Protein AF-A0A081QRX4-F1 (afdb_monomer)

Solvent-accessible surface area (backbone atoms only — not comparable to full-atom values): 4093 Å² total; per-residue (Å²): 119,44,85,70,52,74,51,73,39,88,93,59,72,22,30,40,39,31,27,40,33,66,43,49,69,63,20,54,76,71,73,47,58,57,76,48,66,33,37,47,34,42,35,38,49,75,58,90,88,89,50,45,44,40,34,46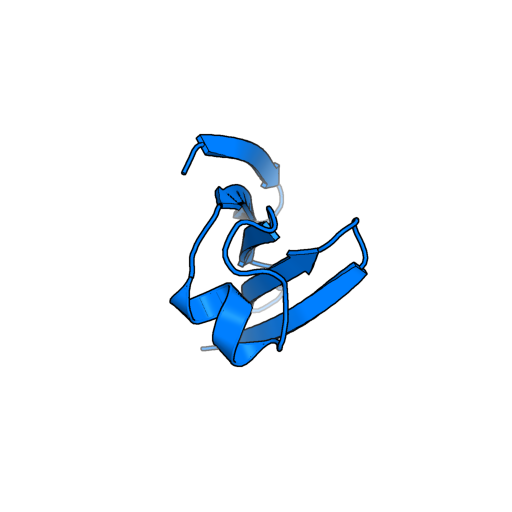,34,36,27,47,94,90,41,83,75,43,76,51,74,49,70,106

Organism: Streptococcus mitis (NCBI:txid28037)

Sequence (72 aa):
MSMKSKSYNGNNGAFDIDYLVRNQTINQYFKKDENEQATLGFGSSYRNDDYYYYSITVHYDNVYTFIETVSN

Foldseek 3Di:
DAWDDKDADPVFGKIKTKDWDQDQVVCVVLVHDSRAIKIWMWIWDGDDPDKIWIWTFIDHPPDTSDIDIDMD

Secondary structure (DSSP, 8-state):
-EEEEEEE-TTT--EEEEEEE--HHHHHHTT--TTPPEEEEEEE---SSS--EEEEEEEE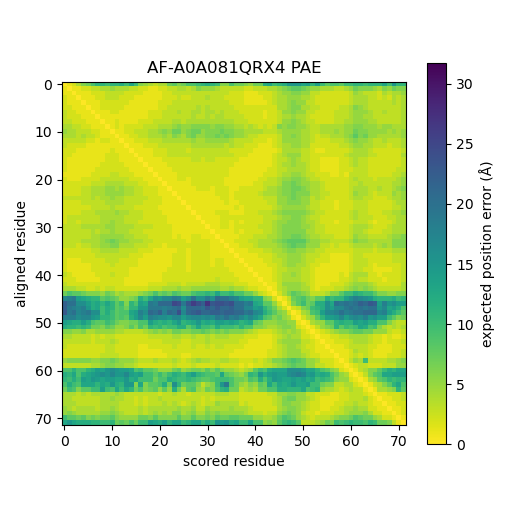TTEEEEEEEEE-

Nearest PDB structures (foldseek):
  8ayb-assembly1_A  TM=6.202E-01  e=6.973E+00  Candidatus Scalindua brodae
  8ayc-assembly1_A  TM=4.900E-01  e=6.251E+00  Candidatus Scalindua brodae
  8ayi-assembly1_A  TM=4.171E-01  e=5.305E+00  Candidatus Scalindua brodae

pLDDT: mean 89.53, std 9.25, range [62.12, 97.19]

Mean predicted aligned error: 4.46 Å

Radius of gyration: 13.63 Å; Cα contacts (8 Å, |Δi|>4): 152; chains: 1; bounding box: 32×21×34 Å

Structure (mmCIF, N/CA/C/O backbone):
data_AF-A0A081QRX4-F1
#
_entry.id   AF-A0A081QRX4-F1
#
loop_
_atom_site.group_PDB
_atom_site.id
_atom_site.type_symbol
_atom_site.label_atom_id
_atom_site.label_alt_id
_atom_site.label_comp_id
_atom_site.label_asym_id
_atom_site.label_entity_id
_atom_site.label_seq_id
_atom_site.pdbx_PDB_ins_code
_atom_site.Cartn_x
_atom_site.Cartn_y
_atom_site.Cartn_z
_atom_site.occupancy
_atom_site.B_iso_or_equiv
_atom_site.auth_seq_id
_atom_site.auth_comp_id
_atom_site.auth_asym_id
_atom_site.auth_atom_id
_atom_site.pdbx_PDB_model_num
ATOM 1 N N . MET A 1 1 ? -10.650 9.751 3.356 1.00 88.50 1 MET A N 1
ATOM 2 C CA . MET A 1 1 ? -9.371 9.188 2.875 1.00 88.50 1 MET A CA 1
ATOM 3 C C . MET A 1 1 ? -8.366 10.323 2.780 1.00 88.50 1 MET A C 1
ATOM 5 O O . MET A 1 1 ? -8.763 11.408 2.373 1.00 88.50 1 MET A O 1
ATOM 9 N N . SER A 1 2 ? -7.112 10.101 3.169 1.00 96.00 2 SER A N 1
ATOM 10 C CA . SER A 1 2 ? -6.031 11.091 3.045 1.00 96.00 2 SER A CA 1
ATOM 11 C C . SER A 1 2 ? -4.731 10.416 2.616 1.00 96.00 2 SER A C 1
ATOM 13 O O . SER A 1 2 ? -4.456 9.300 3.048 1.00 96.00 2 SER A O 1
ATOM 15 N N . MET A 1 3 ? -3.939 11.084 1.775 1.00 97.19 3 MET A N 1
ATOM 16 C CA . MET A 1 3 ? -2.634 10.579 1.328 1.00 97.19 3 MET A CA 1
ATOM 17 C C . MET A 1 3 ? -1.695 10.399 2.529 1.00 97.19 3 MET A C 1
ATOM 19 O O . MET A 1 3 ? -1.563 11.317 3.339 1.00 97.19 3 MET A O 1
ATOM 23 N N . LYS A 1 4 ? -1.054 9.232 2.634 1.00 95.88 4 LYS A N 1
ATOM 24 C CA . LYS A 1 4 ? -0.038 8.914 3.649 1.00 95.88 4 LYS A CA 1
ATOM 25 C C . LYS A 1 4 ? 1.365 9.091 3.074 1.00 95.88 4 LYS A C 1
ATOM 27 O O . LYS A 1 4 ? 2.167 9.848 3.612 1.00 95.88 4 LYS A O 1
ATOM 32 N N . SER A 1 5 ? 1.632 8.416 1.961 1.00 96.69 5 SER A N 1
ATOM 33 C CA . SER A 1 5 ? 2.943 8.356 1.314 1.00 96.69 5 SER A CA 1
ATOM 34 C C . SER A 1 5 ? 2.791 8.039 -0.167 1.00 96.69 5 SER A C 1
ATOM 36 O O . SER A 1 5 ? 1.802 7.449 -0.597 1.00 96.69 5 SER A O 1
ATOM 38 N N . LYS A 1 6 ? 3.795 8.438 -0.949 1.00 96.94 6 LYS A N 1
ATOM 39 C CA . LYS A 1 6 ? 3.977 7.978 -2.323 1.00 96.94 6 LYS A CA 1
ATOM 40 C C . LYS A 1 6 ? 5.461 7.817 -2.628 1.00 96.9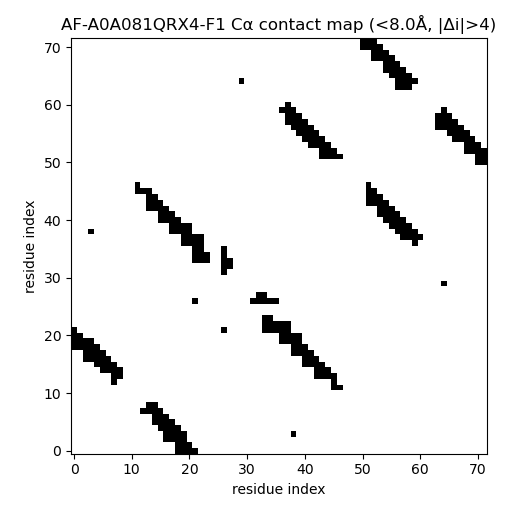4 6 LYS A C 1
ATOM 42 O O . LYS A 1 6 ? 6.262 8.650 -2.198 1.00 96.94 6 LYS A O 1
ATOM 47 N N . SER A 1 7 ? 5.809 6.780 -3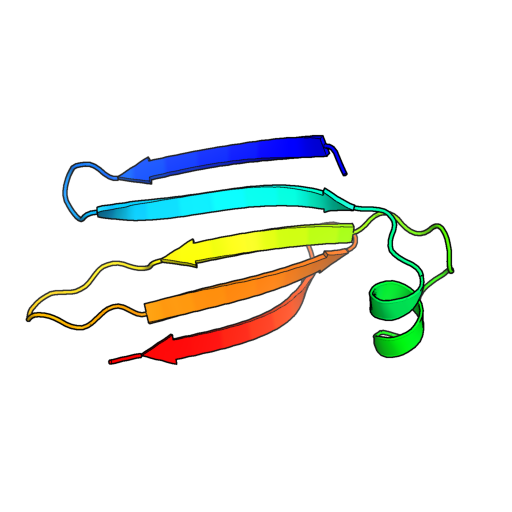.372 1.00 95.81 7 SER A N 1
ATOM 48 C CA . SER A 1 7 ? 7.168 6.477 -3.814 1.00 95.81 7 SER A CA 1
ATOM 49 C C . SER A 1 7 ? 7.165 6.196 -5.321 1.00 95.81 7 SER A C 1
ATOM 51 O O . SER A 1 7 ? 6.163 5.758 -5.886 1.00 95.81 7 SER A O 1
ATOM 53 N N . TYR A 1 8 ? 8.286 6.480 -5.982 1.00 93.44 8 TYR A N 1
ATOM 54 C CA . TYR A 1 8 ? 8.512 6.088 -7.369 1.00 93.44 8 TYR A CA 1
ATOM 55 C C . TYR A 1 8 ? 9.987 5.756 -7.573 1.00 93.44 8 TYR A C 1
ATOM 57 O O . TYR A 1 8 ? 10.864 6.527 -7.174 1.00 93.44 8 TYR A O 1
ATOM 65 N N . ASN A 1 9 ? 10.258 4.626 -8.216 1.00 90.75 9 ASN A N 1
ATOM 66 C CA . ASN A 1 9 ? 11.593 4.183 -8.569 1.00 90.75 9 ASN A CA 1
ATOM 67 C C . ASN A 1 9 ? 11.829 4.378 -10.072 1.00 90.75 9 ASN A C 1
ATOM 69 O O . ASN A 1 9 ? 11.411 3.578 -10.905 1.00 90.75 9 ASN A O 1
ATOM 73 N N . GLY A 1 10 ? 12.558 5.440 -10.422 1.00 89.00 10 GLY A N 1
ATOM 74 C CA . GLY A 1 10 ? 12.868 5.770 -11.816 1.00 89.00 10 GLY A CA 1
ATOM 75 C C . GLY A 1 10 ? 13.760 4.759 -12.538 1.00 89.00 10 GLY A C 1
ATOM 76 O O . GLY A 1 10 ? 13.763 4.747 -13.763 1.00 89.00 10 GLY A O 1
ATOM 77 N N . ASN A 1 11 ? 14.471 3.889 -11.813 1.00 87.50 11 ASN A N 1
ATOM 78 C CA . ASN A 1 11 ? 15.278 2.841 -12.440 1.00 87.50 11 ASN A CA 1
ATOM 79 C C . ASN A 1 11 ? 14.408 1.737 -13.033 1.00 87.50 11 ASN A C 1
ATOM 81 O O . ASN A 1 11 ? 14.880 0.981 -13.879 1.00 87.50 11 ASN A O 1
ATOM 85 N N . ASN A 1 12 ? 13.172 1.595 -12.547 1.00 85.38 12 ASN A N 1
ATOM 86 C CA . ASN A 1 12 ? 12.387 0.429 -12.884 1.00 85.38 12 ASN A CA 1
ATOM 87 C C . ASN A 1 12 ? 10.864 0.571 -12.936 1.00 85.38 12 ASN A C 1
ATOM 89 O O . ASN A 1 12 ? 10.166 -0.421 -13.134 1.00 85.38 12 ASN A O 1
ATOM 93 N N . GLY A 1 13 ? 10.348 1.780 -12.757 1.00 85.88 13 GLY A N 1
ATOM 94 C CA . GLY A 1 13 ? 8.922 2.062 -12.842 1.00 85.88 13 GLY A CA 1
ATOM 95 C C . GLY A 1 13 ? 8.099 1.575 -11.650 1.00 85.88 13 GLY A C 1
ATOM 96 O O . GLY A 1 13 ? 6.896 1.825 -11.639 1.00 85.88 13 GLY A O 1
ATOM 97 N N . ALA A 1 14 ? 8.708 0.929 -10.647 1.00 90.12 14 ALA A N 1
ATOM 98 C CA . ALA A 1 14 ? 7.999 0.529 -9.438 1.00 90.12 14 ALA A CA 1
ATOM 99 C C . ALA A 1 14 ? 7.499 1.768 -8.685 1.00 90.12 14 ALA A C 1
ATOM 101 O O . ALA A 1 14 ? 8.174 2.802 -8.628 1.00 90.12 14 ALA A O 1
ATOM 102 N N . PHE A 1 15 ? 6.317 1.661 -8.094 1.00 93.38 15 PHE A N 1
ATOM 103 C CA . PHE A 1 15 ? 5.701 2.741 -7.333 1.00 93.38 15 PHE A CA 1
ATOM 104 C C . PHE A 1 15 ? 4.908 2.183 -6.161 1.00 93.38 15 PHE A C 1
ATOM 106 O O . PHE A 1 15 ? 4.378 1.080 -6.255 1.00 93.38 15 PHE A O 1
ATOM 113 N N . ASP A 1 16 ? 4.746 3.000 -5.125 1.00 95.19 16 ASP A N 1
ATOM 114 C CA . ASP A 1 16 ? 3.822 2.756 -4.020 1.00 95.19 16 ASP A CA 1
ATOM 115 C C . ASP A 1 16 ? 3.007 4.018 -3.743 1.00 95.19 16 ASP A C 1
ATOM 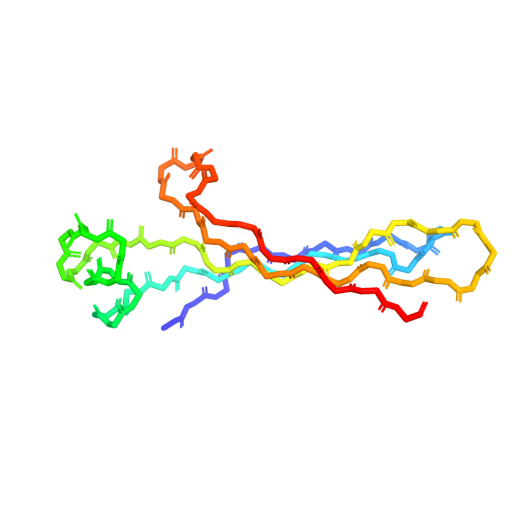117 O O . ASP A 1 16 ? 3.532 5.136 -3.770 1.00 95.19 16 ASP A O 1
ATOM 121 N N . ILE A 1 17 ? 1.718 3.854 -3.461 1.00 97.06 17 ILE A N 1
ATOM 122 C CA . ILE A 1 17 ? 0.813 4.926 -3.048 1.00 97.06 17 ILE A CA 1
ATOM 123 C C . ILE A 1 17 ? -0.013 4.422 -1.871 1.00 97.06 17 ILE A C 1
ATOM 125 O O . ILE A 1 17 ? -0.820 3.507 -2.023 1.00 97.06 17 ILE A O 1
ATOM 129 N N . ASP A 1 18 ? 0.135 5.073 -0.723 1.00 96.75 18 ASP A N 1
ATOM 130 C CA . ASP A 1 18 ? -0.568 4.717 0.503 1.00 96.75 18 ASP A CA 1
ATOM 131 C C . ASP A 1 18 ? -1.568 5.794 0.907 1.00 96.75 18 ASP A C 1
ATOM 133 O O . ASP A 1 18 ? -1.258 6.991 0.953 1.00 96.75 18 ASP A O 1
ATOM 137 N N . TYR A 1 19 ? -2.750 5.355 1.326 1.00 97.00 19 TYR A N 1
ATOM 138 C CA . TYR A 1 19 ? -3.784 6.210 1.887 1.00 97.00 19 TYR A CA 1
ATOM 139 C C . TYR A 1 19 ? -4.179 5.763 3.287 1.00 97.00 19 TYR A C 1
ATOM 141 O O . TYR A 1 19 ? -4.451 4.590 3.520 1.00 97.00 19 TYR A O 1
ATOM 149 N N . LEU A 1 20 ? -4.330 6.720 4.202 1.00 96.69 20 LEU A N 1
ATOM 150 C CA . LEU A 1 20 ? -5.041 6.491 5.454 1.00 96.69 20 LEU A CA 1
ATOM 151 C C . LEU A 1 20 ? -6.549 6.478 5.179 1.00 96.69 20 LEU A C 1
ATOM 153 O O . LEU A 1 20 ? -7.121 7.439 4.638 1.00 96.69 20 LEU A O 1
ATOM 157 N N . VAL A 1 21 ? -7.204 5.390 5.574 1.00 95.81 21 VAL A N 1
ATOM 158 C CA . VAL A 1 21 ? -8.637 5.170 5.372 1.00 95.81 21 VAL A CA 1
ATOM 159 C C . VAL A 1 21 ? -9.313 4.776 6.678 1.00 95.81 21 VAL A C 1
ATOM 161 O O . VAL A 1 21 ? -8.768 4.026 7.476 1.00 95.81 21 VAL A O 1
ATOM 164 N N . ARG A 1 22 ? -10.527 5.287 6.883 1.00 96.12 22 ARG A N 1
ATOM 165 C CA . ARG A 1 22 ? -11.514 4.713 7.803 1.00 96.12 22 ARG A CA 1
ATOM 166 C C . ARG A 1 22 ? -12.662 4.258 6.921 1.00 96.12 22 ARG A C 1
ATOM 168 O O . ARG A 1 22 ? -13.293 5.101 6.282 1.00 96.12 22 ARG A O 1
ATOM 175 N N . ASN A 1 23 ? -12.826 2.950 6.766 1.00 94.81 23 ASN A N 1
ATOM 176 C CA . ASN A 1 23 ? -13.782 2.370 5.831 1.00 94.81 23 ASN A CA 1
ATOM 177 C C . ASN A 1 23 ? -14.486 1.194 6.507 1.00 94.81 23 ASN A C 1
ATOM 179 O O . ASN A 1 23 ? -13.868 0.162 6.753 1.00 94.81 23 ASN A O 1
ATOM 183 N N . GLN A 1 24 ? -15.780 1.361 6.773 1.00 96.12 24 GLN A N 1
ATOM 184 C CA . GLN A 1 24 ? -16.578 0.380 7.502 1.00 96.12 24 GLN A CA 1
ATOM 185 C C . GLN A 1 24 ? -16.609 -0.985 6.802 1.00 96.12 24 GLN A C 1
ATOM 187 O O . GLN A 1 24 ? -16.479 -2.001 7.469 1.00 96.12 24 GLN A O 1
ATOM 192 N N . THR A 1 25 ? -16.713 -1.029 5.471 1.00 95.56 25 THR A N 1
ATOM 193 C CA . THR A 1 25 ? -16.751 -2.290 4.713 1.00 95.56 25 THR A CA 1
ATOM 194 C C . THR A 1 25 ? -15.450 -3.080 4.848 1.00 95.56 25 THR A C 1
ATOM 196 O O . THR A 1 25 ? -15.486 -4.273 5.142 1.00 95.56 25 THR A O 1
ATOM 199 N N . ILE A 1 26 ? -14.301 -2.420 4.677 1.00 93.50 26 ILE A N 1
ATOM 200 C CA . ILE A 1 26 ? -12.979 -3.039 4.860 1.00 93.50 26 ILE A CA 1
ATOM 201 C C . ILE A 1 26 ? -12.820 -3.496 6.316 1.00 93.50 26 ILE A C 1
ATOM 203 O O . ILE A 1 26 ? -12.447 -4.641 6.565 1.00 93.50 26 ILE A O 1
ATOM 207 N N . ASN A 1 27 ? -13.169 -2.631 7.273 1.00 95.00 27 ASN A N 1
ATOM 208 C CA . ASN A 1 27 ? -13.067 -2.934 8.698 1.00 95.00 27 ASN A CA 1
ATOM 209 C C . ASN A 1 27 ? -13.934 -4.148 9.083 1.00 95.00 27 ASN A C 1
ATOM 211 O O . ASN A 1 27 ? -13.440 -5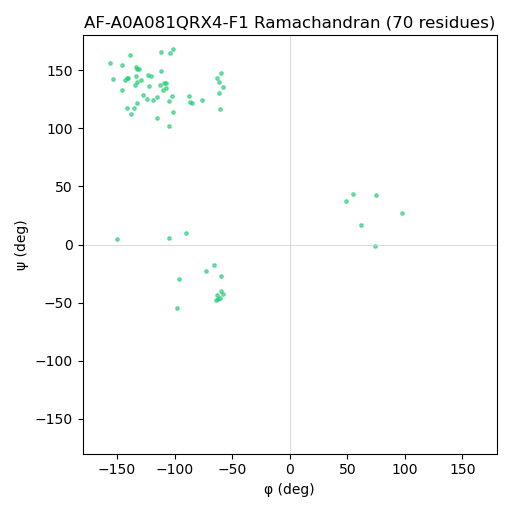.070 9.727 1.00 95.00 27 ASN A O 1
ATOM 215 N N . GLN A 1 28 ? -15.187 -4.213 8.628 1.00 95.25 28 GLN A N 1
ATOM 216 C CA . GLN A 1 28 ? -16.082 -5.349 8.875 1.00 95.25 28 GLN A CA 1
ATOM 217 C C . GLN A 1 28 ? -15.559 -6.647 8.248 1.00 95.25 28 GLN A C 1
ATOM 219 O O . GLN A 1 28 ? -15.568 -7.685 8.911 1.00 95.25 28 GLN A O 1
ATOM 224 N N . TYR A 1 29 ? -15.058 -6.596 7.008 1.00 94.44 29 TYR A N 1
ATOM 225 C CA . TYR A 1 29 ? -14.484 -7.764 6.332 1.00 94.44 29 TYR A CA 1
ATOM 226 C C . TYR A 1 29 ? -13.316 -8.368 7.127 1.00 94.44 29 TYR A C 1
ATOM 228 O O . TYR A 1 29 ? -13.248 -9.583 7.315 1.00 94.44 29 TYR A O 1
ATOM 236 N N . PHE A 1 30 ? -12.441 -7.515 7.669 1.00 93.06 30 PHE A N 1
ATOM 237 C CA . PHE A 1 30 ? -11.297 -7.930 8.485 1.00 93.06 30 PHE A CA 1
ATOM 238 C C . PHE A 1 30 ? -11.593 -8.037 9.992 1.00 93.06 30 PHE A C 1
ATOM 240 O O . PHE A 1 30 ? -10.665 -8.249 10.772 1.00 93.06 30 PHE A O 1
ATOM 247 N N . LYS A 1 31 ? -12.864 -7.946 10.414 1.00 94.25 31 LYS A N 1
ATOM 248 C CA . LYS A 1 31 ? -13.300 -8.032 11.825 1.00 94.25 31 LYS A CA 1
ATOM 249 C C . LYS A 1 31 ? -12.593 -7.018 12.744 1.00 94.25 31 LYS A C 1
ATOM 251 O O . LYS A 1 31 ? -12.160 -7.361 13.844 1.00 94.25 31 LYS A O 1
ATOM 256 N N . LYS A 1 32 ? -12.466 -5.781 12.271 1.00 93.75 32 LYS A N 1
ATOM 257 C CA . LYS A 1 32 ? -11.889 -4.622 12.968 1.00 93.75 32 LYS A CA 1
ATOM 258 C C . LYS A 1 32 ? -12.968 -3.695 13.524 1.00 93.75 32 LYS A C 1
ATOM 260 O O . LYS A 1 32 ? -14.140 -3.836 13.169 1.00 93.75 32 LYS A O 1
ATOM 265 N N . ASP A 1 33 ? -12.575 -2.744 14.374 1.00 94.44 33 ASP A N 1
ATOM 266 C CA . ASP A 1 33 ? -13.495 -1.682 14.801 1.00 94.44 33 ASP A CA 1
ATOM 267 C C . ASP A 1 33 ? -13.954 -0.861 13.583 1.00 94.44 33 ASP A C 1
ATOM 269 O O . ASP A 1 33 ? -13.170 -0.573 12.675 1.00 94.44 33 ASP A O 1
ATOM 273 N N . GLU A 1 34 ? -15.234 -0.480 13.535 1.00 93.81 34 GLU A N 1
ATOM 274 C CA . GLU A 1 34 ? -15.816 0.189 12.363 1.00 93.81 34 GLU A CA 1
ATOM 275 C C . GLU A 1 34 ? -15.117 1.511 12.015 1.00 93.81 34 GLU A C 1
ATOM 277 O O . GLU A 1 34 ? -15.070 1.885 10.841 1.00 93.81 34 GLU A O 1
ATOM 282 N N . ASN A 1 35 ? -14.509 2.179 12.999 1.00 94.19 35 ASN A N 1
ATOM 283 C CA . ASN A 1 35 ? -13.778 3.434 12.844 1.00 94.19 35 ASN A CA 1
ATOM 284 C C . ASN A 1 35 ? -12.249 3.271 12.898 1.00 94.19 35 ASN A C 1
ATOM 286 O O . ASN A 1 35 ? -11.528 4.281 12.858 1.00 94.19 35 ASN A O 1
ATOM 290 N N . GLU A 1 36 ? -11.743 2.035 12.953 1.00 95.06 36 GLU A N 1
ATOM 291 C CA . GLU A 1 36 ? -10.310 1.745 12.932 1.00 95.06 36 GLU A CA 1
ATOM 292 C C . GLU A 1 36 ? -9.677 2.315 11.656 1.00 95.06 36 GLU A C 1
ATOM 294 O O . GLU A 1 36 ? -10.237 2.225 10.555 1.00 95.06 36 GLU A O 1
ATOM 299 N N . GLN A 1 37 ? -8.520 2.963 11.809 1.00 95.81 37 GLN A N 1
ATOM 300 C CA . GLN A 1 37 ? -7.776 3.506 10.680 1.00 95.81 37 GLN A CA 1
ATOM 301 C C . GLN A 1 37 ? -6.892 2.409 10.090 1.00 95.81 37 GLN A C 1
ATOM 303 O O . GLN A 1 37 ? -6.016 1.882 10.768 1.00 95.81 37 GLN A O 1
ATOM 308 N N . ALA A 1 38 ? -7.084 2.125 8.808 1.00 95.69 38 ALA A N 1
ATOM 309 C CA . ALA A 1 38 ? -6.199 1.277 8.028 1.00 95.69 38 ALA A CA 1
ATOM 310 C C . ALA A 1 38 ? -5.326 2.131 7.105 1.00 95.69 38 ALA A C 1
ATOM 312 O O . ALA A 1 38 ? -5.634 3.293 6.810 1.00 95.69 38 ALA A O 1
ATOM 313 N N . THR A 1 39 ? -4.268 1.523 6.584 1.00 96.06 39 THR A N 1
ATOM 314 C CA . THR A 1 39 ? -3.626 2.003 5.363 1.00 96.06 39 THR A CA 1
ATOM 315 C C . THR A 1 39 ? -4.046 1.117 4.195 1.00 96.06 39 THR A C 1
ATOM 317 O O . THR A 1 39 ? -3.931 -0.107 4.272 1.00 96.06 39 THR A O 1
ATOM 320 N N . LEU A 1 40 ? -4.535 1.751 3.132 1.00 96.38 40 LEU A N 1
ATOM 321 C CA . LEU A 1 40 ? -4.810 1.135 1.838 1.00 96.38 40 LEU A CA 1
ATOM 322 C C . LEU A 1 40 ? -3.667 1.493 0.887 1.00 96.38 40 LEU A C 1
ATOM 324 O O . LEU A 1 40 ? -3.496 2.674 0.571 1.00 96.38 40 LEU A O 1
ATOM 328 N N . GLY A 1 41 ? -2.901 0.489 0.471 1.00 95.75 41 GLY A N 1
ATOM 329 C CA . GLY A 1 41 ? -1.749 0.651 -0.410 1.00 95.75 41 GLY A CA 1
ATOM 330 C C . GLY A 1 41 ? -2.025 0.130 -1.816 1.00 95.75 41 GLY A C 1
ATOM 331 O O . GLY A 1 41 ? -2.620 -0.935 -1.979 1.00 95.75 41 GLY A O 1
ATOM 332 N N . PHE A 1 42 ? -1.560 0.870 -2.817 1.00 95.62 42 PHE A N 1
ATOM 333 C CA . PHE A 1 42 ? -1.501 0.458 -4.217 1.00 95.62 42 PHE A CA 1
ATOM 334 C C . PHE A 1 42 ? -0.046 0.471 -4.651 1.00 95.62 42 PHE A C 1
ATOM 336 O O . PHE A 1 42 ? 0.610 1.507 -4.530 1.00 95.62 42 PHE A O 1
ATOM 343 N N . GLY A 1 43 ? 0.445 -0.650 -5.162 1.00 94.19 43 GLY A N 1
ATOM 344 C CA . GLY A 1 43 ? 1.851 -0.776 -5.507 1.00 94.19 43 GLY A CA 1
ATOM 345 C C . GLY A 1 43 ? 2.086 -1.503 -6.815 1.00 94.19 43 GLY A C 1
ATOM 346 O O . GLY A 1 43 ? 1.222 -2.213 -7.333 1.00 94.19 43 GLY A O 1
ATOM 347 N N . SER A 1 44 ? 3.294 -1.332 -7.331 1.00 90.81 44 SER A N 1
ATOM 348 C CA . SER A 1 44 ? 3.866 -2.206 -8.344 1.00 90.81 44 SER A CA 1
ATOM 349 C C . SER A 1 44 ? 5.286 -2.592 -7.966 1.00 90.81 44 SER A C 1
ATOM 351 O O . SER A 1 44 ? 5.986 -1.836 -7.291 1.00 90.81 44 SER A O 1
ATOM 353 N N . SER A 1 45 ? 5.724 -3.772 -8.395 1.00 82.12 45 SER A N 1
ATOM 354 C CA 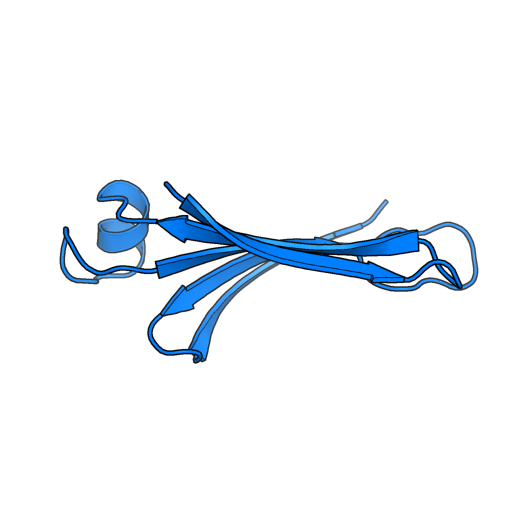. SER A 1 45 ? 7.091 -4.230 -8.152 1.00 82.12 45 SER A CA 1
ATOM 355 C C . SER A 1 45 ? 7.922 -4.301 -9.430 1.00 82.12 45 SER A C 1
ATOM 357 O O . SER A 1 45 ? 7.418 -4.214 -10.550 1.00 82.12 45 SER A O 1
ATOM 359 N N . TYR A 1 46 ? 9.237 -4.417 -9.227 1.00 69.75 46 TYR A N 1
ATOM 360 C CA . TYR A 1 46 ? 10.220 -4.510 -10.296 1.00 69.75 46 TYR A CA 1
ATOM 361 C C . TYR A 1 46 ? 9.981 -5.717 -11.202 1.00 69.75 46 TYR A C 1
ATOM 363 O O . TYR A 1 46 ? 9.664 -6.800 -10.704 1.00 69.75 46 TYR A O 1
ATOM 371 N N . ARG A 1 47 ? 10.303 -5.588 -12.494 1.00 64.38 47 ARG A N 1
ATOM 372 C CA . ARG A 1 47 ? 10.561 -6.758 -13.331 1.00 64.38 47 ARG A CA 1
ATOM 373 C C . ARG A 1 47 ? 11.710 -6.563 -14.320 1.00 64.38 47 ARG A C 1
ATOM 375 O O . ARG A 1 47 ? 11.853 -5.507 -14.927 1.00 64.38 47 ARG A O 1
ATOM 382 N N . ASN A 1 48 ? 12.460 -7.647 -14.508 1.00 62.12 48 ASN A N 1
ATOM 383 C CA . ASN A 1 48 ? 13.159 -7.978 -15.747 1.00 62.12 48 ASN A CA 1
ATOM 384 C C . ASN A 1 48 ? 12.180 -8.777 -16.636 1.00 62.12 48 ASN A C 1
ATOM 386 O O . ASN A 1 48 ? 11.629 -9.762 -16.145 1.00 62.12 48 ASN A O 1
ATOM 390 N N . ASP A 1 49 ? 11.963 -8.378 -17.899 1.00 68.00 49 ASP A N 1
ATOM 391 C CA . ASP A 1 49 ? 11.274 -9.143 -18.976 1.00 68.00 49 ASP A CA 1
ATOM 392 C C . ASP A 1 49 ? 9.759 -8.873 -19.293 1.00 68.00 49 ASP A C 1
ATOM 394 O O . ASP A 1 49 ? 9.101 -9.781 -19.790 1.00 68.00 49 ASP A O 1
ATOM 398 N N . ASP A 1 50 ? 9.177 -7.676 -19.061 1.00 67.38 50 ASP A N 1
ATOM 399 C CA . ASP A 1 50 ? 7.796 -7.246 -19.489 1.00 67.38 50 ASP A CA 1
ATOM 400 C C . ASP A 1 50 ? 6.531 -7.796 -18.744 1.00 67.38 50 ASP A C 1
ATOM 402 O O . ASP A 1 50 ? 5.532 -8.198 -19.329 1.00 67.38 50 ASP A O 1
ATOM 406 N N . TYR A 1 51 ? 6.539 -7.872 -17.413 1.00 69.69 51 TYR A N 1
ATOM 407 C CA . TYR A 1 51 ? 5.524 -8.421 -16.437 1.00 69.69 51 TYR A CA 1
ATOM 408 C C . TYR A 1 51 ? 5.475 -7.311 -15.418 1.00 69.69 51 TYR A C 1
ATOM 410 O O . TYR A 1 51 ? 6.497 -6.760 -15.004 1.00 69.69 51 TYR A O 1
ATOM 418 N N . TYR A 1 52 ? 4.303 -7.111 -14.891 1.00 72.44 52 TYR A N 1
ATOM 419 C CA . TYR A 1 52 ? 4.072 -6.148 -13.864 1.00 72.44 52 TYR A CA 1
ATOM 420 C C . TYR A 1 52 ? 3.261 -6.857 -12.811 1.00 72.44 52 TYR A C 1
ATOM 422 O O . TYR A 1 52 ? 2.186 -7.383 -13.086 1.00 72.44 52 TYR A O 1
ATOM 430 N N . TYR A 1 53 ? 3.802 -6.896 -11.604 1.00 85.69 53 TYR A N 1
ATOM 431 C CA . TYR A 1 53 ? 3.001 -7.233 -10.448 1.00 85.69 53 TYR A CA 1
ATOM 432 C C . TYR A 1 53 ? 2.378 -5.943 -9.953 1.00 85.69 53 TYR A C 1
ATOM 434 O O . TYR A 1 53 ? 3.100 -4.997 -9.638 1.00 85.69 53 TYR A O 1
ATOM 442 N N . TYR A 1 54 ? 1.056 -5.923 -9.877 1.00 91.69 54 TYR A N 1
ATOM 443 C CA . TYR A 1 54 ? 0.306 -4.862 -9.223 1.00 91.69 54 TYR A CA 1
ATOM 444 C C . TYR A 1 54 ? -0.308 -5.422 -7.960 1.00 91.69 54 TYR A C 1
ATOM 446 O O . TYR A 1 54 ? -0.900 -6.502 -7.996 1.00 91.69 54 TYR A O 1
ATOM 454 N N . SER A 1 55 ? -0.175 -4.695 -6.859 1.00 93.56 55 SER A N 1
ATOM 455 C CA . SER A 1 55 ? -0.697 -5.126 -5.574 1.00 93.56 55 SER A CA 1
ATOM 456 C C . SER A 1 55 ? -1.663 -4.124 -4.965 1.00 93.56 55 SER A C 1
ATOM 458 O O . SER A 1 55 ? -1.522 -2.905 -5.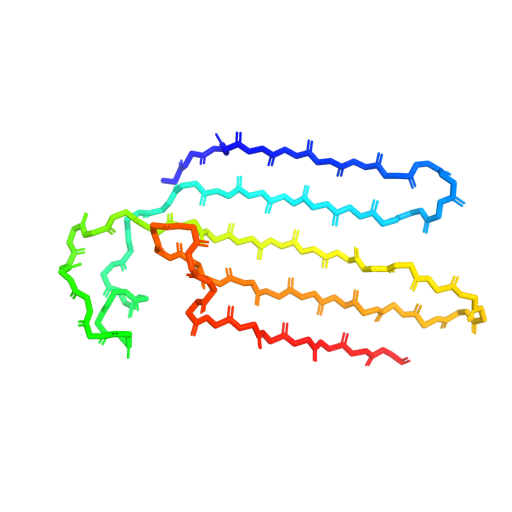106 1.00 93.56 55 SER A O 1
ATOM 460 N N . ILE A 1 56 ? -2.650 -4.670 -4.258 1.00 95.25 56 ILE A N 1
ATOM 461 C CA . ILE A 1 56 ? -3.494 -3.935 -3.322 1.00 95.25 56 ILE A CA 1
ATOM 462 C C . ILE A 1 56 ? -3.209 -4.497 -1.937 1.00 95.25 56 ILE A C 1
ATOM 464 O O . ILE A 1 56 ? -3.301 -5.705 -1.716 1.00 95.25 56 ILE A O 1
ATOM 468 N N . THR A 1 57 ? -2.872 -3.618 -0.998 1.00 95.38 57 THR A N 1
ATOM 469 C CA . THR A 1 57 ? -2.581 -4.002 0.382 1.00 95.38 57 THR A CA 1
ATOM 470 C C . THR A 1 57 ? -3.518 -3.314 1.359 1.00 95.38 57 THR A C 1
ATOM 472 O O . THR A 1 57 ? -3.898 -2.156 1.180 1.00 95.38 57 THR A O 1
ATOM 475 N N . VAL A 1 58 ? -3.872 -4.028 2.425 1.00 96.25 58 VAL A N 1
ATOM 476 C CA . VAL A 1 58 ? -4.516 -3.451 3.607 1.00 96.25 58 VAL A CA 1
ATOM 477 C C . VAL A 1 58 ? -3.658 -3.797 4.812 1.00 96.25 58 VAL A C 1
ATOM 479 O O . VAL A 1 58 ? -3.357 -4.970 5.057 1.00 96.25 58 VAL A O 1
ATOM 482 N N . HIS A 1 59 ? -3.254 -2.783 5.570 1.00 92.94 59 HIS A N 1
ATOM 483 C CA . HIS A 1 59 ? -2.513 -2.979 6.810 1.00 92.94 59 HIS A CA 1
ATOM 484 C C . HIS A 1 59 ? -3.052 -2.103 7.940 1.00 92.94 59 HIS A C 1
ATOM 486 O O . HIS A 1 59 ? -3.328 -0.915 7.755 1.00 92.94 59 HIS A O 1
ATOM 492 N N . TYR A 1 60 ? -3.166 -2.708 9.119 1.00 92.38 60 TYR A N 1
ATOM 493 C CA . TYR A 1 60 ? -3.456 -2.049 10.391 1.00 92.38 60 TYR A CA 1
ATOM 494 C C . TYR A 1 60 ? -2.181 -2.101 11.235 1.00 92.38 60 TYR A C 1
ATOM 496 O O . TYR A 1 60 ? -1.477 -3.109 11.199 1.00 92.38 60 TYR A O 1
ATOM 504 N N . ASP A 1 61 ? -1.848 -1.022 11.945 1.00 82.12 61 ASP A N 1
ATOM 505 C CA . ASP A 1 61 ? -0.697 -0.959 12.867 1.00 82.12 61 ASP A CA 1
ATOM 506 C C . ASP A 1 61 ? 0.636 -1.481 12.287 1.00 82.12 61 ASP A C 1
ATOM 508 O O . ASP A 1 61 ? 1.436 -2.113 12.972 1.00 82.12 61 ASP A O 1
ATOM 512 N N . ASN A 1 62 ? 0.881 -1.211 10.999 1.00 67.88 62 ASN A N 1
ATOM 513 C CA . ASN A 1 62 ? 2.059 -1.658 10.237 1.00 67.88 62 ASN A CA 1
ATOM 514 C C . ASN A 1 62 ? 2.215 -3.189 10.092 1.00 67.88 62 ASN A C 1
ATOM 516 O O . ASN A 1 62 ? 3.283 -3.655 9.698 1.00 67.88 62 ASN A O 1
ATOM 520 N N . VAL A 1 63 ? 1.160 -3.971 10.344 1.00 76.31 63 VAL A N 1
ATOM 521 C CA . VAL A 1 63 ? 1.101 -5.405 10.030 1.00 76.31 63 VAL A CA 1
ATOM 522 C C . VAL A 1 63 ? 0.221 -5.618 8.799 1.00 76.31 63 VAL A C 1
ATOM 524 O O . VAL A 1 63 ? -0.954 -5.235 8.779 1.00 76.31 63 VAL A O 1
ATOM 527 N N . TYR A 1 64 ? 0.779 -6.248 7.760 1.00 72.56 64 TYR A N 1
ATOM 528 C CA . TYR A 1 64 ? 0.011 -6.618 6.570 1.00 72.56 64 TYR A CA 1
ATOM 529 C C . TYR A 1 64 ? -1.121 -7.569 6.948 1.00 72.56 64 TYR A C 1
ATOM 531 O O . TYR A 1 64 ? -0.893 -8.676 7.427 1.00 72.56 64 TYR A O 1
ATOM 539 N N . THR A 1 65 ? -2.348 -7.104 6.737 1.00 85.31 65 THR A N 1
ATOM 540 C CA . THR A 1 65 ? -3.574 -7.871 6.984 1.00 85.31 65 THR A CA 1
ATOM 541 C C . THR A 1 65 ? -4.060 -8.533 5.699 1.00 85.31 65 THR A C 1
ATOM 543 O O . THR A 1 65 ? -4.648 -9.610 5.737 1.00 85.31 65 THR A O 1
ATOM 546 N N . PHE A 1 66 ? -3.776 -7.914 4.552 1.00 93.06 66 PHE A N 1
ATOM 547 C CA . PHE A 1 66 ? -4.122 -8.433 3.239 1.00 93.06 66 PHE A CA 1
ATOM 548 C C . PHE A 1 66 ? -3.166 -7.913 2.169 1.00 93.06 66 PHE A C 1
ATOM 550 O O . PHE A 1 66 ? -2.769 -6.745 2.206 1.00 93.06 66 PHE A O 1
ATOM 557 N N . ILE A 1 67 ? -2.835 -8.784 1.217 1.00 92.75 67 ILE A N 1
ATOM 558 C CA . ILE A 1 67 ? -2.094 -8.474 -0.005 1.00 92.75 67 ILE A CA 1
ATOM 559 C C . ILE A 1 67 ? -2.727 -9.306 -1.123 1.00 92.75 67 ILE A C 1
ATOM 561 O O . ILE A 1 67 ? -2.681 -10.533 -1.061 1.00 92.75 67 ILE A O 1
ATOM 565 N N . GLU A 1 68 ? -3.282 -8.645 -2.133 1.00 93.12 68 GLU A N 1
ATOM 566 C CA . GLU A 1 68 ? -3.636 -9.266 -3.413 1.00 93.12 68 GLU A CA 1
ATOM 567 C C . GLU A 1 68 ? -2.638 -8.788 -4.456 1.00 93.12 68 GLU A C 1
ATOM 569 O O . GLU A 1 68 ? -2.383 -7.585 -4.534 1.00 93.12 68 GLU A O 1
ATOM 574 N N . THR A 1 69 ? -2.121 -9.701 -5.275 1.00 91.50 69 THR A N 1
ATOM 575 C CA . THR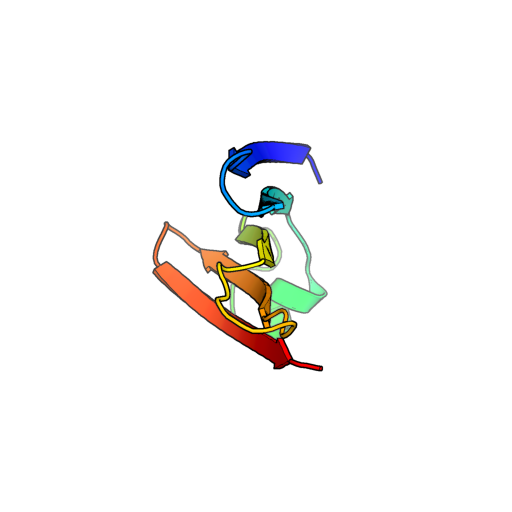 A 1 69 ? -1.216 -9.364 -6.375 1.00 91.50 69 THR A CA 1
ATOM 576 C C . THR A 1 69 ? -1.733 -9.967 -7.670 1.00 91.50 69 THR A C 1
ATOM 578 O O . THR A 1 69 ? -1.972 -11.170 -7.742 1.00 91.50 69 THR A O 1
ATOM 581 N N . VAL A 1 70 ? -1.848 -9.144 -8.709 1.00 88.94 70 VAL A N 1
ATOM 582 C CA . VAL A 1 70 ? -2.148 -9.580 -10.077 1.00 88.94 70 VAL A CA 1
ATOM 583 C C . VAL A 1 70 ? -0.933 -9.365 -10.970 1.00 88.94 70 VAL A C 1
ATOM 585 O O . VAL A 1 70 ? -0.154 -8.438 -10.747 1.00 88.94 70 VAL A O 1
ATOM 588 N N . SER A 1 71 ? -0.781 -10.217 -11.981 1.00 86.00 71 SER A N 1
ATOM 589 C CA . SER A 1 71 ? 0.273 -10.111 -12.990 1.00 86.00 71 SER A CA 1
ATOM 590 C C . SER A 1 71 ? -0.275 -10.284 -14.404 1.00 86.00 71 SER A C 1
ATOM 592 O O . SER A 1 71 ? -1.292 -10.958 -14.575 1.00 86.00 71 SER A O 1
ATOM 594 N N . ASN A 1 72 ? 0.389 -9.693 -15.400 1.00 76.88 72 ASN A N 1
ATOM 595 C CA . ASN A 1 72 ? 0.040 -9.805 -16.825 1.00 76.88 72 ASN A CA 1
ATOM 596 C C . ASN A 1 72 ? 0.862 -10.861 -17.554 1.00 76.88 72 ASN A C 1
ATOM 598 O O . ASN A 1 72 ? 2.058 -10.955 -17.239 1.00 76.88 72 ASN A O 1
#